Protein AF-A0A8C5KWC6-F1 (afdb_monomer_lite)

InterPro domains:
  IPR005161 Ku70/Ku80, N-terminal alpha/beta [PF03731] (1-95)
  IPR036465 von Willebrand factor A-like domain superfamily [G3DSA:3.40.50.410] (1-90)
  IPR036465 von Willebrand factor A-like domain superfamily [SSF53300] (2-92)

Organism: Jaculus jaculus (NCBI:txid51337)

Sequence (97 aa):
MSHKRIMLFTNEDDPHGNDSAKASRARTKASDLRDTGVFVDLMHLKKRGGFDVSLFYRDIISTAEDDSLGVHFEESSKLEDLLRKVRAKENRKRVLS

Foldseek 3Di:
DDAAEDEDEEQDQAPQPPPVPVLVVQLVVLVVCVVVRYFYHYQHADDVVAHDNPNRPPSRGDDDPVVPVPCPDGHHHDPVSSVVVCVVVVDDDDDDD

pLDDT: mean 85.0, std 15.24, range [38.47, 97.81]

Secondary structure (DSSP, 8-state):
-PPEEEEEEES-S-TTTT-HHHHHHHHHHHHHHHHTTEEEEEEEBP-TT---TTTTGGGTS---TT-TT---PPPB-SHHHHHHHHHHHHSPP----

Structure (mmCIF, N/CA/C/O backbone):
data_AF-A0A8C5KWC6-F1
#
_entry.id   AF-A0A8C5KWC6-F1
#
loop_
_atom_site.group_PDB
_atom_site.id
_atom_site.type_symbol
_atom_site.label_atom_id
_atom_site.label_alt_id
_atom_site.label_comp_id
_atom_site.label_asym_id
_atom_site.label_entity_id
_atom_site.label_seq_id
_atom_site.pdbx_PDB_ins_code
_atom_site.Cartn_x
_atom_site.Cartn_y
_atom_site.Cartn_z
_atom_site.occupancy
_atom_site.B_iso_or_equiv
_atom_site.auth_seq_id
_atom_site.auth_comp_id
_atom_site.auth_asym_id
_atom_site.auth_atom_id
_atom_site.pdbx_PDB_model_num
ATOM 1 N N . MET A 1 1 ? -10.800 3.144 21.066 1.00 51.66 1 MET A N 1
ATOM 2 C CA . MET A 1 1 ? -9.729 2.138 20.879 1.00 51.66 1 MET A CA 1
ATOM 3 C C . MET A 1 1 ? -8.505 2.823 20.292 1.00 51.66 1 MET A C 1
ATOM 5 O O . MET A 1 1 ? -8.675 3.687 19.441 1.00 51.66 1 MET A O 1
ATOM 9 N N . SER A 1 2 ? -7.299 2.477 20.753 1.00 70.50 2 SER A N 1
ATOM 10 C CA . SER A 1 2 ? -6.055 2.919 20.108 1.00 70.50 2 SER A CA 1
ATOM 11 C C . SER A 1 2 ? -5.996 2.353 18.693 1.00 70.50 2 SER A C 1
ATOM 13 O O . SER A 1 2 ? -6.296 1.179 18.475 1.00 70.50 2 SER A O 1
ATOM 15 N N . HIS A 1 3 ? -5.650 3.191 17.729 1.00 74.94 3 HIS A N 1
ATOM 16 C CA . HIS A 1 3 ? -5.612 2.785 16.341 1.00 74.94 3 HIS A CA 1
ATOM 17 C C . HIS A 1 3 ? -4.225 2.285 15.947 1.00 74.94 3 HIS A C 1
ATOM 19 O O . HIS A 1 3 ? -3.238 2.995 16.126 1.00 74.94 3 HIS A O 1
ATOM 25 N N . LYS A 1 4 ? -4.161 1.084 15.368 1.00 88.69 4 LYS A N 1
ATOM 26 C CA . LYS A 1 4 ? -2.912 0.435 14.955 1.00 88.69 4 LYS A CA 1
ATOM 27 C C . LYS A 1 4 ? -2.692 0.634 13.458 1.00 88.69 4 LYS A C 1
ATOM 29 O O . LYS A 1 4 ? -3.607 0.423 12.665 1.00 88.69 4 LYS A O 1
ATOM 34 N N . ARG A 1 5 ? -1.488 1.048 13.072 1.00 88.12 5 ARG A N 1
ATOM 35 C CA . ARG A 1 5 ? -1.138 1.370 11.684 1.00 88.12 5 ARG A CA 1
ATOM 36 C C . ARG A 1 5 ? 0.279 0.894 11.385 1.00 88.12 5 ARG A C 1
ATOM 38 O O . ARG A 1 5 ? 1.164 1.041 12.223 1.00 88.12 5 ARG A O 1
ATOM 45 N N . ILE A 1 6 ? 0.475 0.347 10.195 1.00 92.06 6 ILE A N 1
ATOM 46 C CA . ILE A 1 6 ? 1.767 -0.017 9.622 1.00 92.06 6 ILE A CA 1
ATOM 47 C C . ILE A 1 6 ? 1.986 0.904 8.425 1.00 92.06 6 ILE A C 1
ATOM 49 O O . ILE A 1 6 ? 1.162 0.932 7.515 1.00 92.06 6 ILE A O 1
ATOM 53 N N . MET A 1 7 ? 3.087 1.653 8.418 1.00 92.69 7 MET A N 1
ATOM 54 C CA . MET A 1 7 ? 3.523 2.413 7.245 1.00 92.69 7 MET A CA 1
ATOM 55 C C . MET A 1 7 ? 4.614 1.623 6.522 1.00 92.69 7 MET A C 1
ATOM 57 O O . MET A 1 7 ? 5.679 1.379 7.086 1.00 92.69 7 MET A O 1
ATOM 61 N N . LEU A 1 8 ? 4.342 1.212 5.286 1.00 94.50 8 LEU A N 1
ATOM 62 C CA . LEU A 1 8 ? 5.267 0.460 4.447 1.00 94.50 8 LEU A CA 1
ATOM 63 C C . LEU A 1 8 ? 5.968 1.400 3.465 1.00 94.50 8 LEU A C 1
ATOM 65 O O . LEU A 1 8 ? 5.338 1.922 2.548 1.00 94.50 8 LEU A O 1
ATOM 69 N N . PHE A 1 9 ? 7.276 1.574 3.631 1.00 95.38 9 PHE A N 1
ATOM 70 C CA . PHE A 1 9 ? 8.123 2.345 2.721 1.00 95.38 9 PHE A CA 1
ATOM 71 C C . PHE A 1 9 ? 8.827 1.387 1.759 1.00 95.38 9 PHE A C 1
ATOM 73 O O . PHE A 1 9 ? 9.566 0.510 2.200 1.00 95.38 9 PHE A O 1
ATOM 80 N N . THR A 1 10 ? 8.586 1.529 0.457 1.00 96.69 10 THR A N 1
ATOM 81 C CA . THR A 1 10 ? 9.143 0.636 -0.574 1.00 96.69 10 THR A CA 1
ATOM 82 C C . THR A 1 10 ? 9.209 1.342 -1.927 1.00 96.69 10 THR A C 1
ATOM 84 O O . THR A 1 10 ? 8.399 2.223 -2.201 1.00 96.69 10 THR A O 1
ATOM 87 N N . ASN A 1 11 ? 10.165 0.965 -2.774 1.00 96.62 11 ASN A N 1
ATOM 88 C CA . ASN A 1 11 ? 10.223 1.338 -4.193 1.00 96.62 11 ASN A CA 1
ATOM 89 C C . ASN A 1 11 ? 9.994 0.135 -5.132 1.00 96.62 11 ASN A C 1
ATOM 91 O O . ASN A 1 11 ? 10.184 0.275 -6.334 1.00 96.62 11 ASN A O 1
ATOM 95 N N . GLU A 1 12 ? 9.638 -1.030 -4.591 1.00 97.06 12 GLU A N 1
ATOM 96 C CA . GLU A 1 12 ? 9.276 -2.236 -5.342 1.00 97.06 12 GLU A CA 1
ATOM 97 C C . GLU A 1 12 ? 7.751 -2.347 -5.394 1.00 97.06 12 GLU A C 1
ATOM 99 O O . GLU A 1 12 ? 7.119 -2.292 -4.337 1.00 97.06 12 GLU A O 1
ATOM 104 N N . ASP A 1 13 ? 7.176 -2.462 -6.592 1.00 95.62 13 ASP A N 1
ATOM 105 C CA . ASP A 1 13 ? 5.729 -2.456 -6.854 1.00 95.62 13 ASP A CA 1
ATOM 106 C C . ASP A 1 13 ? 5.149 -3.859 -7.108 1.00 95.62 13 ASP A C 1
ATOM 108 O O . ASP A 1 13 ? 3.952 -4.050 -6.891 1.00 95.62 13 ASP A O 1
ATOM 112 N N . ASP A 1 14 ? 5.985 -4.850 -7.450 1.00 96.31 14 ASP A N 1
ATOM 113 C CA . ASP A 1 14 ? 5.599 -6.263 -7.578 1.00 96.31 14 ASP A CA 1
ATOM 114 C C . ASP A 1 14 ? 6.605 -7.216 -6.887 1.00 96.31 14 ASP A C 1
ATOM 116 O O . ASP A 1 14 ? 7.305 -8.010 -7.526 1.00 96.31 14 ASP A O 1
ATOM 120 N N . PRO A 1 15 ? 6.691 -7.189 -5.541 1.00 96.62 15 PRO A N 1
ATOM 121 C CA . PRO A 1 15 ? 7.707 -7.929 -4.784 1.00 96.62 15 PRO A CA 1
ATOM 122 C C . PRO A 1 15 ? 7.587 -9.461 -4.877 1.00 96.62 15 PRO A C 1
ATOM 124 O O . PRO A 1 15 ? 8.490 -10.180 -4.438 1.00 96.62 15 PRO A O 1
ATOM 127 N N . HIS A 1 16 ? 6.464 -9.986 -5.376 1.00 97.06 16 HIS A N 1
ATOM 128 C CA . HIS A 1 16 ? 6.179 -11.423 -5.461 1.00 97.06 16 HIS A CA 1
ATOM 129 C C . HIS A 1 16 ? 5.729 -11.860 -6.863 1.00 97.06 16 HIS A C 1
ATOM 131 O O . HIS A 1 16 ? 5.128 -12.927 -6.995 1.00 97.06 16 HIS A O 1
ATOM 137 N N . GLY A 1 17 ? 6.041 -11.088 -7.910 1.00 93.56 17 GLY A N 1
ATOM 138 C CA . GLY A 1 17 ? 5.610 -11.370 -9.287 1.00 93.56 17 GLY A CA 1
ATOM 139 C C . GLY A 1 17 ? 6.032 -12.739 -9.830 1.00 93.56 17 GLY A C 1
ATOM 140 O O . GLY A 1 17 ? 5.380 -13.302 -10.706 1.00 93.56 17 GLY A O 1
ATOM 141 N N . ASN A 1 18 ? 7.094 -13.325 -9.270 1.00 96.31 18 ASN A N 1
ATOM 142 C CA . ASN A 1 18 ? 7.595 -14.655 -9.625 1.00 96.31 18 ASN A CA 1
ATOM 143 C C . ASN A 1 18 ? 7.106 -15.794 -8.707 1.00 96.31 18 ASN A C 1
ATOM 145 O O . ASN A 1 18 ? 7.434 -16.952 -8.958 1.00 96.31 18 ASN A O 1
ATOM 149 N N . ASP A 1 19 ? 6.355 -15.497 -7.643 1.00 97.38 19 ASP A N 1
ATOM 150 C CA . ASP A 1 19 ? 5.935 -16.465 -6.625 1.00 97.38 19 ASP A CA 1
ATOM 151 C C . ASP A 1 19 ? 4.478 -16.209 -6.217 1.00 97.38 19 ASP A C 1
ATOM 153 O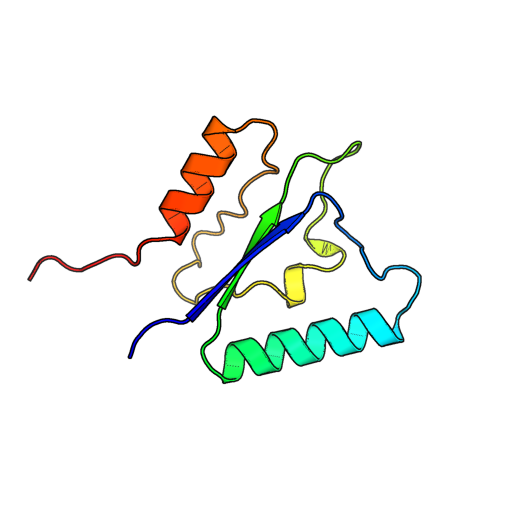 O . ASP A 1 19 ? 4.162 -15.511 -5.245 1.00 97.38 19 ASP A O 1
ATOM 157 N N . SER A 1 20 ? 3.563 -16.812 -6.978 1.00 95.25 20 SER A N 1
ATOM 158 C CA . SER A 1 20 ? 2.120 -16.659 -6.777 1.00 95.25 20 SER A CA 1
ATOM 159 C C . SER A 1 20 ? 1.654 -17.137 -5.397 1.00 95.25 20 SER A C 1
ATOM 161 O O . SER A 1 20 ? 0.710 -16.572 -4.837 1.00 95.25 20 SER A O 1
ATOM 163 N N . ALA A 1 21 ? 2.335 -18.127 -4.807 1.00 97.81 21 ALA A N 1
ATOM 164 C CA . ALA A 1 21 ? 2.021 -18.633 -3.478 1.00 97.81 21 ALA A CA 1
ATOM 165 C C . ALA A 1 21 ? 2.342 -17.592 -2.396 1.00 97.81 21 ALA A C 1
ATOM 167 O O . ALA A 1 21 ? 1.511 -17.348 -1.516 1.00 97.81 21 ALA A O 1
ATOM 168 N N . LYS A 1 22 ? 3.505 -16.928 -2.470 1.00 97.75 22 LYS A N 1
ATOM 169 C CA . LYS A 1 22 ? 3.827 -15.802 -1.576 1.00 97.75 22 LYS A CA 1
ATOM 170 C C . LYS A 1 22 ? 2.889 -14.624 -1.792 1.00 97.75 22 LYS A C 1
ATOM 172 O O . LYS A 1 22 ? 2.383 -14.084 -0.808 1.00 97.75 22 LYS A O 1
ATOM 177 N N . ALA A 1 23 ? 2.594 -14.278 -3.046 1.00 96.31 23 ALA A N 1
ATOM 178 C CA . ALA A 1 23 ? 1.675 -13.189 -3.365 1.00 96.31 23 ALA A CA 1
ATOM 179 C C . ALA A 1 23 ? 0.280 -13.421 -2.760 1.00 96.31 23 ALA A C 1
ATOM 181 O O . ALA A 1 23 ? -0.289 -12.528 -2.130 1.00 96.31 23 ALA A O 1
ATOM 182 N N . SER A 1 24 ? -0.250 -14.642 -2.885 1.00 96.88 24 SER A N 1
ATOM 183 C CA . SER A 1 24 ? -1.535 -15.015 -2.290 1.00 96.88 24 SER A CA 1
ATOM 184 C C . SER A 1 24 ? -1.506 -14.932 -0.765 1.00 96.88 24 SER A C 1
ATOM 186 O O . SER A 1 24 ? -2.407 -14.342 -0.174 1.00 96.88 24 SER A O 1
ATOM 188 N N . ARG A 1 25 ? -0.469 -15.480 -0.117 1.00 97.56 25 ARG A N 1
ATOM 189 C CA . ARG A 1 25 ? -0.337 -15.439 1.350 1.00 97.56 25 ARG A CA 1
ATOM 190 C C . ARG A 1 25 ? -0.240 -14.010 1.879 1.00 97.56 25 ARG A C 1
ATOM 192 O O . ARG A 1 25 ? -0.831 -13.712 2.913 1.00 97.56 25 ARG A O 1
ATOM 199 N N . ALA A 1 26 ? 0.469 -13.130 1.172 1.00 96.69 26 ALA A N 1
ATOM 200 C CA . ALA A 1 26 ? 0.575 -11.721 1.534 1.00 96.69 26 ALA A CA 1
ATOM 201 C C . ALA A 1 26 ? -0.788 -11.011 1.486 1.00 96.69 26 ALA A C 1
ATOM 203 O O . ALA A 1 26 ? -1.141 -10.321 2.441 1.00 96.69 26 ALA A O 1
ATOM 204 N N . ARG A 1 27 ? -1.585 -11.237 0.430 1.00 95.25 27 ARG A N 1
ATOM 205 C CA . ARG A 1 27 ? -2.950 -10.690 0.317 1.00 95.25 27 ARG A CA 1
ATOM 206 C C . ARG A 1 27 ? -3.874 -11.201 1.422 1.00 95.25 27 ARG A C 1
ATOM 208 O O . ARG A 1 27 ? -4.530 -10.394 2.073 1.00 95.25 27 ARG A O 1
ATOM 215 N N . THR A 1 28 ? -3.873 -12.509 1.695 1.00 96.62 28 THR A N 1
ATOM 216 C CA . THR A 1 28 ? -4.646 -13.082 2.812 1.00 96.62 28 THR A CA 1
ATOM 217 C C . THR A 1 28 ? -4.247 -12.433 4.133 1.00 96.62 28 THR A C 1
ATOM 219 O O . THR A 1 28 ? -5.104 -11.957 4.870 1.00 96.62 28 THR A O 1
ATOM 222 N N . LYS A 1 29 ? -2.940 -12.304 4.398 1.00 96.00 29 LYS A N 1
ATOM 223 C CA . LYS A 1 29 ? -2.476 -11.711 5.652 1.00 96.00 29 LYS A CA 1
ATOM 224 C C . LYS A 1 29 ? -2.839 -10.232 5.785 1.00 96.00 29 LYS A C 1
ATOM 226 O O . LYS A 1 29 ? -3.120 -9.775 6.891 1.00 96.00 29 LYS A O 1
ATOM 231 N N . ALA A 1 30 ? -2.832 -9.484 4.684 1.00 94.19 30 ALA A N 1
ATOM 232 C CA . ALA A 1 30 ? -3.279 -8.096 4.668 1.00 94.19 30 ALA A CA 1
ATOM 233 C C . ALA A 1 30 ? -4.774 -7.969 5.011 1.00 94.19 30 ALA A C 1
ATOM 235 O O . ALA A 1 30 ? -5.146 -7.049 5.741 1.00 94.19 30 ALA A O 1
ATOM 236 N N . SER A 1 31 ? -5.607 -8.908 4.548 1.00 92.56 31 SER A N 1
ATOM 237 C CA . SER A 1 31 ? -7.016 -9.001 4.956 1.00 92.56 31 SER A CA 1
ATOM 238 C C . SER A 1 31 ? -7.141 -9.256 6.457 1.00 92.56 31 SER A C 1
ATOM 240 O O . SER A 1 31 ? -7.782 -8.468 7.145 1.00 92.56 31 SER A O 1
ATOM 242 N N . ASP A 1 32 ? -6.429 -10.255 6.994 1.00 94.50 32 ASP A N 1
ATOM 243 C CA . ASP A 1 32 ? -6.462 -10.563 8.432 1.00 94.50 32 ASP A CA 1
ATOM 244 C C . ASP A 1 32 ? -6.062 -9.349 9.294 1.00 94.50 32 ASP A C 1
ATOM 246 O O . ASP A 1 32 ? -6.621 -9.092 10.361 1.00 94.50 32 ASP A O 1
ATOM 250 N N . LEU A 1 33 ? -5.055 -8.583 8.852 1.00 93.00 33 LEU A N 1
ATOM 251 C CA . LEU A 1 33 ? -4.635 -7.360 9.541 1.00 93.00 33 LEU A CA 1
ATOM 252 C C . LEU A 1 33 ? -5.766 -6.330 9.567 1.00 93.00 33 LEU A C 1
ATOM 254 O O . LEU A 1 33 ? -6.040 -5.760 10.624 1.00 93.00 33 LEU A O 1
ATOM 258 N N . ARG A 1 34 ? -6.463 -6.150 8.443 1.00 89.06 34 ARG A N 1
ATOM 259 C CA . ARG A 1 34 ? -7.613 -5.249 8.338 1.00 89.06 34 ARG A CA 1
ATOM 260 C C . ARG A 1 34 ? -8.738 -5.672 9.286 1.00 89.06 34 ARG A C 1
ATOM 262 O O . ARG A 1 34 ? -9.237 -4.829 10.030 1.00 89.06 34 ARG A O 1
ATOM 269 N N . ASP A 1 35 ? -9.041 -6.967 9.343 1.00 90.69 35 ASP A N 1
ATOM 270 C CA . ASP A 1 35 ? -10.084 -7.536 10.210 1.00 90.69 35 ASP A CA 1
ATOM 271 C C . ASP A 1 35 ? -9.751 -7.383 11.704 1.00 90.69 35 ASP A C 1
ATOM 273 O O . ASP A 1 35 ? -10.632 -7.179 12.538 1.00 90.69 35 ASP A O 1
ATOM 277 N N . THR A 1 36 ? -8.461 -7.394 12.059 1.00 91.62 36 THR A N 1
ATOM 278 C CA . THR A 1 36 ? -7.991 -7.114 13.432 1.00 91.62 36 THR A CA 1
ATOM 279 C C . THR A 1 36 ? -7.883 -5.617 13.766 1.00 91.62 36 THR A C 1
ATOM 281 O O . THR A 1 36 ? -7.451 -5.254 14.867 1.00 91.62 36 THR A O 1
ATOM 284 N N . GLY A 1 37 ? -8.271 -4.729 12.844 1.00 88.19 37 GLY A N 1
ATOM 285 C CA . GLY A 1 37 ? -8.221 -3.275 13.020 1.00 88.19 37 GLY A CA 1
ATOM 286 C C . GLY A 1 37 ? -6.822 -2.667 12.860 1.00 88.19 37 GLY A C 1
ATOM 287 O O . GLY A 1 37 ? -6.560 -1.579 13.388 1.00 88.19 37 GLY A O 1
ATOM 288 N N . VAL A 1 38 ? -5.915 -3.363 12.168 1.00 90.38 38 VAL A N 1
ATOM 289 C CA . VAL A 1 38 ? -4.583 -2.877 11.789 1.00 90.38 38 VAL A CA 1
ATOM 290 C C . VAL A 1 38 ? -4.612 -2.397 10.339 1.00 90.38 38 VAL A C 1
ATOM 292 O O . VAL A 1 38 ? -4.912 -3.154 9.422 1.00 90.38 38 VAL A O 1
ATOM 295 N N . PHE A 1 39 ? -4.253 -1.133 10.125 1.00 87.06 39 PHE A N 1
ATOM 296 C CA . PHE A 1 39 ? -4.264 -0.509 8.801 1.00 87.06 39 PHE A CA 1
ATOM 297 C C . PHE A 1 39 ? -2.871 -0.527 8.176 1.00 87.06 39 PHE A C 1
ATOM 299 O O . PHE A 1 39 ? -1.892 -0.238 8.865 1.00 87.06 39 PHE A O 1
ATOM 306 N N . VAL A 1 40 ? -2.778 -0.824 6.880 1.00 90.81 40 VAL A N 1
ATOM 307 C CA . VAL A 1 40 ? -1.517 -0.765 6.126 1.00 90.81 40 VAL A CA 1
ATOM 308 C C . VAL A 1 40 ? -1.561 0.416 5.163 1.00 90.81 40 VAL A C 1
ATOM 310 O O . VAL A 1 40 ? -2.392 0.458 4.255 1.00 90.81 40 VAL A O 1
ATOM 313 N N . ASP A 1 41 ? -0.640 1.356 5.354 1.00 90.25 41 ASP A N 1
ATOM 314 C CA . ASP A 1 41 ? -0.429 2.500 4.477 1.00 90.25 41 ASP A CA 1
ATOM 315 C C . ASP A 1 41 ? 0.834 2.323 3.651 1.00 90.25 41 ASP A C 1
ATOM 317 O O . ASP A 1 41 ? 1.932 2.183 4.189 1.00 90.25 41 ASP A O 1
ATOM 321 N 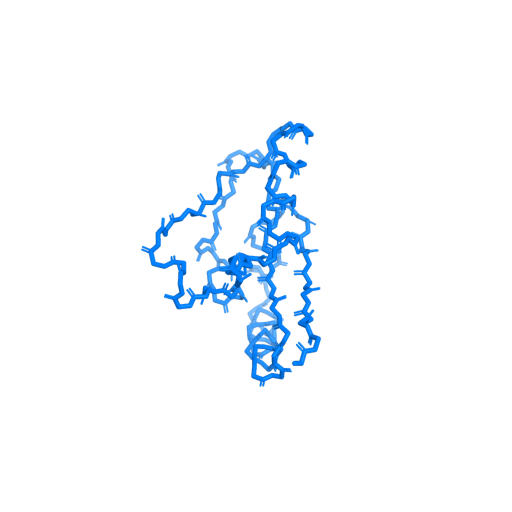N . LEU A 1 42 ? 0.684 2.398 2.334 1.00 92.25 42 LEU A N 1
ATOM 322 C CA . LEU A 1 42 ? 1.811 2.398 1.418 1.00 92.25 42 LEU A CA 1
ATOM 323 C C . LEU A 1 42 ? 2.397 3.809 1.280 1.00 92.25 42 LEU A C 1
ATOM 325 O O . LEU A 1 42 ? 1.687 4.760 0.951 1.00 92.25 42 LEU A O 1
ATOM 329 N N . MET A 1 43 ? 3.705 3.914 1.491 1.00 93.12 43 MET A N 1
ATOM 330 C CA . MET A 1 43 ? 4.538 5.096 1.276 1.00 93.12 43 MET A CA 1
ATOM 331 C C . MET A 1 43 ? 5.512 4.798 0.134 1.00 93.12 43 MET A C 1
ATOM 333 O O . MET A 1 43 ? 6.715 4.630 0.348 1.00 93.12 43 MET A O 1
ATOM 337 N N . HIS A 1 44 ? 4.976 4.654 -1.079 1.00 93.62 44 HIS A N 1
ATOM 338 C CA . HIS A 1 44 ? 5.777 4.240 -2.224 1.00 93.62 44 HIS A CA 1
ATOM 339 C C . HIS A 1 44 ? 6.741 5.344 -2.678 1.00 93.62 44 HIS A C 1
ATOM 341 O O . HIS A 1 44 ? 6.416 6.539 -2.748 1.00 93.62 44 HIS A O 1
ATOM 347 N N . LEU A 1 45 ? 7.970 4.918 -2.937 1.00 94.88 45 LEU A N 1
ATOM 348 C CA . LEU A 1 45 ? 9.105 5.740 -3.322 1.00 94.88 45 LEU A CA 1
ATOM 349 C C . LEU A 1 45 ? 9.329 5.630 -4.827 1.00 94.88 45 LEU A C 1
ATOM 351 O O . LEU A 1 45 ? 8.940 4.646 -5.452 1.00 94.88 45 LEU A O 1
ATOM 355 N N . LYS A 1 46 ? 9.996 6.637 -5.391 1.00 94.62 46 LYS A N 1
ATOM 356 C CA . LYS A 1 46 ? 10.299 6.682 -6.820 1.00 94.62 46 LYS A CA 1
ATOM 357 C C . LYS A 1 46 ? 11.014 5.419 -7.302 1.00 94.62 46 LYS A C 1
ATOM 359 O O . LYS A 1 46 ? 12.095 5.083 -6.806 1.00 94.62 46 LYS A O 1
ATOM 364 N N . LYS A 1 47 ? 10.450 4.785 -8.330 1.00 94.81 47 LYS A N 1
ATOM 365 C CA . LYS A 1 47 ? 11.037 3.646 -9.046 1.00 94.81 47 LYS A CA 1
ATOM 366 C C . LYS A 1 47 ? 11.396 4.062 -10.476 1.00 94.81 47 LYS A C 1
ATOM 368 O O . LYS A 1 47 ? 10.773 4.933 -11.081 1.00 94.81 47 LYS A O 1
ATOM 373 N N . ARG A 1 48 ? 12.448 3.468 -11.050 1.00 93.12 48 ARG A N 1
ATOM 374 C CA . ARG A 1 48 ? 12.753 3.670 -12.477 1.00 93.12 48 ARG A CA 1
ATOM 375 C C . ARG A 1 48 ? 11.627 3.059 -13.314 1.00 93.12 48 ARG A C 1
ATOM 377 O O . ARG A 1 48 ? 11.379 1.867 -13.200 1.00 93.12 48 ARG A O 1
ATOM 384 N N . GLY A 1 49 ? 10.991 3.872 -14.155 1.00 92.38 49 GLY A N 1
ATOM 385 C CA . GLY A 1 49 ? 9.815 3.459 -14.928 1.00 92.38 49 GLY A CA 1
ATOM 386 C C . GLY A 1 49 ? 8.477 3.710 -14.225 1.00 92.38 49 GLY A C 1
ATOM 387 O O . GLY A 1 49 ? 7.446 3.423 -14.819 1.00 92.38 49 GLY A O 1
ATOM 388 N N . GLY A 1 50 ? 8.491 4.294 -13.022 1.00 93.38 50 GLY A N 1
ATOM 389 C CA . GLY A 1 50 ? 7.296 4.539 -12.216 1.00 93.38 50 GLY A CA 1
ATOM 390 C C . GLY A 1 50 ? 6.966 3.377 -11.281 1.00 93.38 50 GLY A C 1
ATOM 391 O O . GLY A 1 50 ? 7.565 2.304 -11.370 1.00 93.38 50 GLY A O 1
ATOM 392 N N . PHE A 1 51 ? 6.032 3.627 -10.367 1.00 94.50 51 PHE A N 1
ATOM 393 C CA . PHE A 1 51 ? 5.536 2.670 -9.383 1.00 94.50 51 PHE A CA 1
ATOM 394 C C . PHE A 1 51 ? 4.064 2.357 -9.668 1.00 94.50 51 PHE A C 1
ATOM 396 O O . PHE A 1 51 ? 3.218 3.246 -9.550 1.00 94.50 51 PHE A O 1
ATOM 403 N N . ASP A 1 52 ? 3.744 1.104 -9.998 1.00 92.38 52 ASP A N 1
ATOM 404 C CA . ASP A 1 52 ? 2.369 0.690 -10.297 1.00 92.38 52 ASP A CA 1
ATOM 405 C C . ASP A 1 52 ? 1.707 -0.040 -9.117 1.00 92.38 52 ASP A C 1
ATOM 407 O O . ASP A 1 52 ? 1.895 -1.232 -8.873 1.00 92.38 52 ASP A O 1
ATOM 411 N N . VAL A 1 53 ? 0.857 0.686 -8.388 1.00 91.50 53 VAL A N 1
ATOM 412 C CA . VAL A 1 53 ? 0.101 0.161 -7.237 1.00 91.50 53 VAL A CA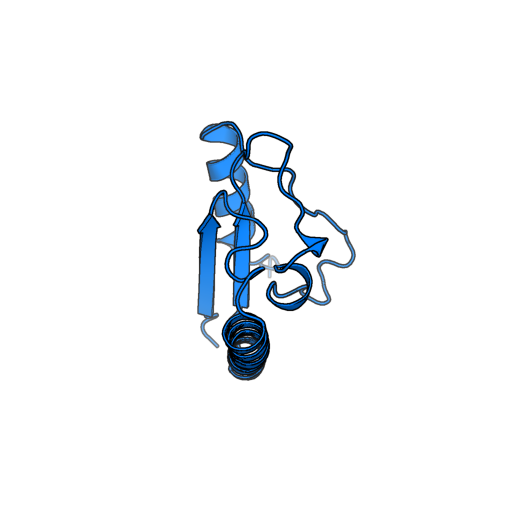 1
ATOM 413 C C . VAL A 1 53 ? -0.839 -0.988 -7.633 1.00 91.50 53 VAL A C 1
ATOM 415 O O . VAL A 1 53 ? -1.159 -1.838 -6.795 1.00 91.50 53 VAL A O 1
ATOM 418 N N . SER A 1 54 ? -1.292 -1.034 -8.889 1.00 91.38 54 SER A N 1
ATOM 419 C CA . SER A 1 54 ? -2.286 -2.001 -9.357 1.00 91.38 54 SER A CA 1
ATOM 420 C C . SER A 1 54 ? -1.750 -3.431 -9.479 1.00 91.38 54 SER A C 1
ATOM 422 O O . SER A 1 54 ? -2.556 -4.368 -9.447 1.00 91.38 54 SER A O 1
ATOM 424 N N . LEU A 1 55 ? -0.422 -3.600 -9.554 1.00 93.38 55 LEU A N 1
ATOM 425 C CA . LEU A 1 55 ? 0.242 -4.899 -9.697 1.00 93.38 55 LEU A CA 1
ATOM 426 C C . LEU A 1 55 ? 0.098 -5.770 -8.445 1.00 93.38 55 LEU A C 1
ATOM 428 O O . LEU A 1 55 ? -0.172 -6.967 -8.541 1.00 93.38 55 LEU A O 1
ATOM 432 N N . PHE A 1 56 ? 0.236 -5.168 -7.263 1.00 94.69 56 PHE A N 1
ATOM 433 C CA . PHE A 1 56 ? 0.266 -5.921 -6.007 1.00 94.69 56 PHE A CA 1
ATOM 434 C C . PHE A 1 56 ? -0.442 -5.219 -4.847 1.00 94.69 56 PHE A C 1
ATOM 436 O O . PHE A 1 56 ? -1.222 -5.837 -4.119 1.00 94.69 56 PHE A O 1
ATOM 443 N N . TYR A 1 57 ? -0.188 -3.924 -4.654 1.00 94.00 57 TYR A N 1
ATOM 444 C CA . TYR A 1 57 ? -0.570 -3.232 -3.424 1.00 94.00 57 TYR A CA 1
ATOM 445 C C . TYR A 1 57 ? -2.034 -2.799 -3.350 1.00 94.00 57 TYR A C 1
ATOM 447 O O . TYR A 1 57 ? -2.511 -2.572 -2.236 1.00 94.00 57 TYR A O 1
ATOM 455 N N . ARG A 1 58 ? -2.759 -2.729 -4.475 1.00 90.19 58 ARG A N 1
ATOM 456 C CA . ARG A 1 58 ? -4.201 -2.409 -4.513 1.00 90.19 58 ARG A CA 1
ATOM 457 C C . ARG A 1 58 ? -5.008 -3.238 -3.511 1.00 90.19 58 ARG A C 1
ATOM 459 O O . ARG A 1 58 ? -5.853 -2.693 -2.810 1.00 90.19 58 ARG A O 1
ATOM 466 N N . ASP A 1 59 ? -4.704 -4.528 -3.411 1.00 87.12 59 ASP A N 1
ATOM 467 C CA . ASP A 1 59 ? -5.462 -5.462 -2.573 1.00 87.12 59 ASP A CA 1
ATOM 468 C C . ASP A 1 59 ? -4.931 -5.513 -1.121 1.00 87.12 59 ASP A C 1
ATOM 470 O O . ASP A 1 59 ? -5.522 -6.150 -0.251 1.00 87.12 59 ASP A O 1
ATOM 474 N N . ILE A 1 60 ? -3.811 -4.836 -0.837 1.00 89.81 60 ILE A N 1
ATOM 475 C CA . ILE A 1 60 ? -3.136 -4.835 0.471 1.00 89.81 60 ILE A CA 1
ATOM 476 C C . ILE A 1 60 ? -3.458 -3.568 1.259 1.00 89.81 60 ILE A C 1
ATOM 478 O O . ILE A 1 60 ? -3.728 -3.641 2.460 1.00 89.81 60 ILE A O 1
ATOM 482 N N . ILE A 1 61 ? -3.433 -2.406 0.603 1.00 87.81 61 ILE A N 1
ATOM 483 C CA . ILE A 1 61 ? -3.641 -1.122 1.275 1.00 87.81 61 ILE A CA 1
ATOM 484 C C . ILE A 1 61 ? -5.067 -0.997 1.802 1.00 87.81 61 ILE A C 1
ATOM 486 O O . ILE A 1 61 ? -6.039 -1.406 1.162 1.00 87.81 61 ILE A O 1
ATOM 490 N N . SER A 1 62 ? -5.201 -0.417 2.990 1.00 71.94 62 SER A N 1
ATOM 491 C CA . SER A 1 62 ? -6.510 -0.147 3.573 1.00 71.94 62 SER A CA 1
ATOM 492 C C . SER A 1 62 ? -7.089 1.130 2.962 1.00 71.94 62 SER A C 1
ATOM 494 O O . SER A 1 62 ? -6.682 2.227 3.326 1.00 71.94 62 SER A O 1
ATOM 496 N N . THR A 1 63 ? -8.041 1.004 2.039 1.00 63.41 63 THR A N 1
ATOM 497 C CA . THR A 1 63 ? -8.894 2.124 1.623 1.00 63.41 63 THR A CA 1
ATOM 498 C C . THR A 1 63 ? -9.895 2.370 2.747 1.00 63.41 63 THR A C 1
ATOM 500 O O . THR A 1 63 ? -10.785 1.547 2.966 1.00 63.41 63 THR A O 1
ATOM 503 N N . ALA A 1 64 ? -9.720 3.430 3.534 1.00 52.03 64 ALA A N 1
ATOM 504 C CA . ALA A 1 64 ? -10.747 3.806 4.499 1.00 52.03 64 ALA A CA 1
ATOM 505 C C . ALA A 1 64 ? -12.024 4.209 3.740 1.00 52.03 64 ALA A C 1
ATOM 507 O O . ALA A 1 64 ? -11.941 4.819 2.679 1.00 52.03 64 ALA A O 1
ATOM 508 N N . GLU A 1 65 ? -13.205 3.905 4.279 1.00 44.66 65 GLU A N 1
ATOM 509 C CA . GLU A 1 65 ? -14.492 4.302 3.675 1.00 44.66 65 GLU A CA 1
ATOM 510 C C . GLU A 1 65 ? -14.646 5.840 3.556 1.00 44.66 65 GLU A C 1
ATOM 512 O O . GLU A 1 65 ? -15.391 6.324 2.709 1.00 44.66 65 GLU A O 1
ATOM 517 N N . ASP A 1 66 ? -13.875 6.616 4.334 1.00 43.44 66 ASP A N 1
ATOM 518 C CA . ASP A 1 66 ? -13.789 8.091 4.272 1.00 43.44 66 ASP A CA 1
ATOM 519 C C . ASP A 1 66 ? -12.739 8.607 3.252 1.00 43.44 66 ASP A C 1
ATOM 521 O O . ASP A 1 66 ? -12.642 9.805 3.000 1.00 43.44 66 ASP A O 1
ATOM 525 N N . ASP A 1 67 ? -11.966 7.706 2.628 1.00 47.03 67 ASP A N 1
ATOM 526 C CA . ASP A 1 67 ? -11.008 7.992 1.541 1.00 47.03 67 ASP A CA 1
ATOM 527 C C . ASP A 1 67 ? -11.642 7.807 0.146 1.00 47.03 67 ASP A C 1
ATOM 529 O O . ASP A 1 67 ? -10.949 7.627 -0.859 1.00 47.03 67 ASP A O 1
ATOM 533 N N . SER A 1 68 ? -12.967 7.964 0.039 1.00 38.47 68 SER A N 1
ATOM 534 C CA . SER A 1 68 ? -13.669 8.172 -1.243 1.00 38.47 68 SER A CA 1
ATOM 535 C C . SER A 1 68 ? -13.154 9.389 -2.041 1.00 38.47 68 SER A C 1
ATOM 537 O O . SER A 1 68 ? -13.571 9.615 -3.174 1.00 38.47 68 SER A O 1
ATOM 539 N N . LEU A 1 69 ? -12.194 10.140 -1.489 1.00 40.94 69 LEU A N 1
ATOM 540 C CA . LEU A 1 69 ? -11.447 11.206 -2.150 1.00 40.94 69 LEU A CA 1
ATOM 541 C C . LEU A 1 69 ? -10.205 10.748 -2.930 1.00 40.94 69 LEU A C 1
ATOM 543 O O . LEU A 1 69 ? -9.485 11.609 -3.424 1.00 40.94 69 LEU A O 1
ATOM 547 N N . GLY A 1 70 ? -9.943 9.445 -3.085 1.00 44.00 70 GLY A N 1
ATOM 548 C CA . GLY A 1 70 ? -9.118 8.943 -4.195 1.00 44.00 70 GLY A CA 1
ATOM 549 C C . GLY A 1 70 ? -7.703 9.525 -4.302 1.00 44.00 70 GLY A C 1
ATOM 550 O O . GLY A 1 70 ? -7.118 9.501 -5.384 1.00 44.00 70 GLY A O 1
ATOM 551 N N . VAL A 1 71 ? -7.129 10.046 -3.210 1.00 48.81 71 VAL A N 1
ATOM 552 C CA . VAL A 1 71 ? -5.755 10.559 -3.208 1.00 48.81 71 VAL A CA 1
ATOM 553 C C . VAL A 1 71 ? -4.812 9.364 -3.103 1.00 48.81 71 VAL A C 1
ATOM 555 O O . VAL A 1 71 ? -4.190 9.104 -2.072 1.00 48.81 71 VAL A O 1
ATOM 558 N N . HIS A 1 72 ? -4.722 8.601 -4.192 1.00 58.69 72 HIS A N 1
ATOM 559 C CA . HIS A 1 72 ? -3.539 7.804 -4.457 1.00 58.69 72 HIS A CA 1
ATOM 560 C C . HIS A 1 72 ? -2.384 8.795 -4.543 1.00 58.69 72 HIS A C 1
ATOM 562 O O . HIS A 1 72 ? -2.274 9.573 -5.487 1.00 58.69 72 HIS A O 1
ATOM 568 N N . PHE A 1 73 ? -1.591 8.861 -3.476 1.00 66.25 73 PHE A N 1
ATOM 569 C CA . PHE A 1 73 ? -0.402 9.692 -3.479 1.00 66.25 73 PHE A CA 1
ATOM 570 C C . PHE A 1 73 ? 0.477 9.262 -4.652 1.00 66.25 73 PHE A C 1
ATOM 572 O O . PHE A 1 73 ? 0.644 8.077 -4.882 1.00 66.25 73 PHE A O 1
ATOM 579 N N . GLU A 1 74 ? 1.053 10.213 -5.378 1.00 81.56 74 GLU A N 1
ATOM 580 C CA . GLU A 1 74 ? 2.081 9.902 -6.377 1.00 81.56 74 GLU A CA 1
ATOM 581 C C . GLU A 1 74 ? 3.301 9.248 -5.714 1.00 81.56 74 GLU A C 1
ATOM 583 O O . GLU A 1 74 ? 3.463 9.308 -4.492 1.00 81.56 74 GLU A O 1
ATOM 588 N N . GLU A 1 75 ? 4.212 8.656 -6.482 1.00 86.81 75 GLU A N 1
ATOM 589 C CA . GLU A 1 75 ? 5.479 8.185 -5.914 1.00 86.81 75 GLU A CA 1
ATOM 590 C C . GLU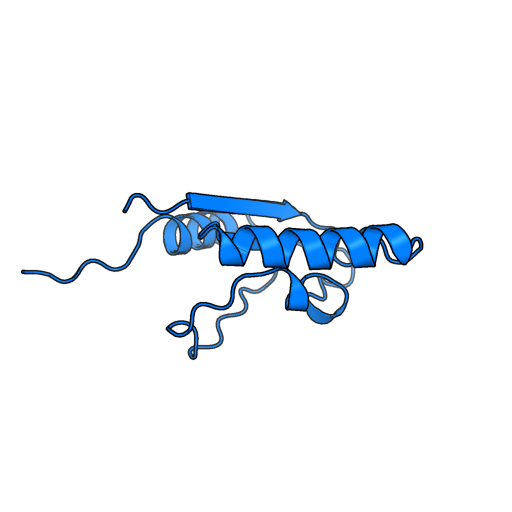 A 1 75 ? 6.283 9.334 -5.280 1.00 86.81 75 GLU A C 1
ATOM 592 O O . GLU A 1 75 ? 6.311 10.472 -5.754 1.00 86.81 75 GLU A O 1
ATOM 597 N N . SER A 1 76 ? 6.923 9.068 -4.141 1.00 91.31 76 SER A N 1
ATOM 598 C CA . SER A 1 76 ? 7.739 10.079 -3.461 1.00 91.31 76 SER A CA 1
ATOM 599 C C . SER A 1 76 ? 9.153 10.076 -4.029 1.00 91.31 76 SER A C 1
ATOM 601 O O . SER A 1 76 ? 9.901 9.119 -3.838 1.00 91.31 76 SER A O 1
ATOM 603 N N . SER A 1 77 ? 9.530 11.159 -4.710 1.00 91.56 77 SER A N 1
ATOM 604 C CA . SER A 1 77 ? 10.885 11.343 -5.253 1.00 91.56 77 SER A CA 1
ATOM 605 C C . SER A 1 77 ? 11.793 12.208 -4.375 1.00 91.56 77 SER A C 1
ATOM 607 O O . SER A 1 77 ? 13.010 12.191 -4.553 1.00 91.56 77 SER A O 1
ATOM 609 N N . LYS A 1 78 ? 11.207 12.946 -3.425 1.00 93.56 78 LYS A N 1
ATOM 610 C CA . LYS A 1 78 ? 11.894 13.861 -2.509 1.00 93.56 78 LYS A CA 1
ATOM 611 C C . LYS A 1 78 ? 11.481 13.605 -1.064 1.00 93.56 78 LYS A C 1
ATOM 613 O O . LYS A 1 78 ? 10.347 13.197 -0.793 1.00 93.56 78 LYS A O 1
ATOM 618 N N . LEU A 1 79 ? 12.392 13.890 -0.134 1.00 92.56 79 LEU A N 1
ATOM 619 C CA . LEU A 1 79 ? 12.159 13.716 1.299 1.00 92.56 79 LEU A CA 1
ATOM 620 C C . LEU A 1 79 ? 11.027 14.621 1.799 1.00 92.56 79 LEU A C 1
ATOM 622 O O . LEU A 1 79 ? 10.204 14.187 2.600 1.00 92.56 79 LEU A O 1
ATOM 626 N N . GLU A 1 80 ? 10.939 15.854 1.302 1.00 92.56 80 GLU A N 1
ATOM 627 C CA . GLU A 1 80 ? 9.919 16.820 1.720 1.00 92.56 80 GLU A CA 1
ATOM 628 C C . GLU A 1 80 ? 8.506 16.369 1.333 1.00 92.56 80 GLU A C 1
ATOM 630 O O . GLU A 1 80 ? 7.544 16.639 2.057 1.00 92.56 80 GLU A O 1
ATOM 635 N N . ASP A 1 81 ? 8.371 15.692 0.192 1.00 89.75 81 ASP A N 1
ATOM 636 C CA . ASP A 1 81 ? 7.101 15.124 -0.260 1.00 89.75 81 ASP A CA 1
ATOM 637 C C . ASP A 1 81 ? 6.731 13.905 0.590 1.00 89.75 81 ASP A C 1
ATOM 639 O O . ASP A 1 81 ? 5.595 13.795 1.054 1.00 89.75 81 ASP A O 1
ATOM 643 N N . LEU A 1 82 ? 7.701 13.025 0.861 1.00 91.44 82 LEU A N 1
ATOM 644 C CA . LEU A 1 82 ? 7.501 11.852 1.710 1.00 91.44 82 LEU A CA 1
ATOM 645 C C . LEU A 1 82 ? 7.085 12.249 3.135 1.00 91.44 82 LEU A C 1
ATOM 647 O O . LEU A 1 82 ? 6.106 11.725 3.661 1.00 91.44 82 LEU A O 1
ATOM 651 N N . LEU A 1 83 ? 7.774 13.221 3.741 1.00 91.31 83 LEU A N 1
ATOM 652 C CA . LEU A 1 83 ? 7.457 13.724 5.080 1.00 91.31 83 LEU A CA 1
ATOM 653 C C . LEU A 1 83 ? 6.043 14.305 5.159 1.00 91.31 83 LEU A C 1
ATOM 655 O O . LEU A 1 83 ? 5.341 14.078 6.146 1.00 91.31 83 LEU A O 1
ATOM 659 N N . ARG A 1 84 ? 5.599 15.030 4.123 1.00 88.88 84 ARG A N 1
ATOM 660 C CA . ARG A 1 84 ? 4.223 15.545 4.050 1.00 88.88 84 ARG A CA 1
ATOM 661 C C . ARG A 1 84 ? 3.194 14.413 4.036 1.00 88.88 84 ARG A C 1
ATOM 663 O O . ARG A 1 84 ? 2.219 14.489 4.781 1.00 88.88 84 ARG A O 1
ATOM 670 N N . LYS A 1 85 ? 3.431 13.347 3.265 1.00 87.88 85 LYS A N 1
ATOM 671 C CA . LYS A 1 85 ? 2.541 12.170 3.195 1.00 87.88 85 LYS A CA 1
ATOM 672 C C . LYS A 1 85 ? 2.475 11.411 4.516 1.00 87.88 85 LYS A C 1
ATOM 674 O O . LYS A 1 85 ? 1.385 11.073 4.975 1.00 87.88 85 LYS A O 1
ATOM 679 N N . VAL A 1 86 ? 3.625 11.199 5.158 1.00 88.94 86 VAL A N 1
ATOM 680 C CA . VAL A 1 86 ? 3.705 10.542 6.470 1.00 88.94 86 VAL A CA 1
ATOM 681 C C . VAL A 1 86 ? 2.888 11.315 7.502 1.00 88.94 86 VAL A C 1
ATOM 683 O O . VAL A 1 86 ? 2.000 10.736 8.122 1.00 88.94 86 VAL A O 1
ATOM 686 N N . ARG A 1 87 ? 3.098 12.632 7.616 1.00 87.56 87 ARG A N 1
ATOM 687 C CA . ARG A 1 87 ? 2.357 13.490 8.561 1.00 87.56 87 ARG A CA 1
ATOM 688 C C . ARG A 1 87 ? 0.852 13.515 8.293 1.00 87.56 87 ARG A C 1
ATOM 690 O O . ARG A 1 87 ? 0.068 13.548 9.239 1.00 87.56 87 ARG A O 1
ATOM 697 N N . ALA A 1 88 ? 0.445 13.481 7.022 1.00 84.31 88 ALA A N 1
ATOM 698 C CA . ALA A 1 88 ? -0.966 13.440 6.640 1.00 84.31 88 ALA A CA 1
ATOM 699 C C . ALA A 1 88 ? -1.664 12.143 7.090 1.00 84.31 88 ALA A C 1
ATOM 701 O O . ALA A 1 88 ? -2.841 12.175 7.435 1.00 84.31 88 ALA A O 1
ATOM 702 N N . LYS A 1 89 ? -0.942 11.014 7.120 1.00 83.00 89 LYS A N 1
ATOM 703 C CA . LYS A 1 89 ? -1.478 9.705 7.537 1.00 83.00 89 LY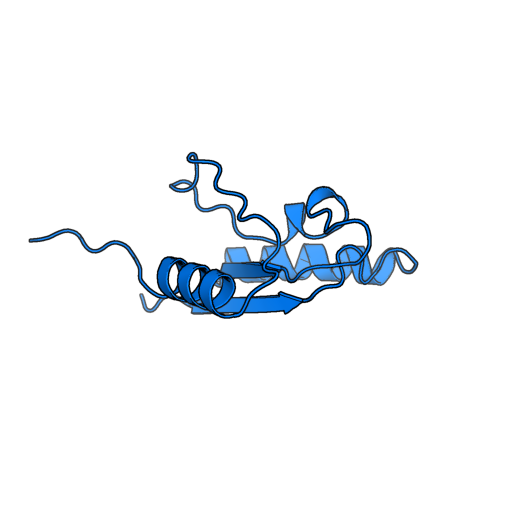S A CA 1
ATOM 704 C C . LYS A 1 89 ? -1.245 9.375 9.014 1.00 83.00 89 LYS A C 1
ATOM 706 O O . LYS A 1 89 ? -1.931 8.516 9.567 1.00 83.00 89 LYS A O 1
ATOM 711 N N . GLU A 1 90 ? -0.300 10.049 9.660 1.00 80.44 90 GLU A N 1
ATOM 712 C CA . GLU A 1 90 ? 0.021 9.880 11.079 1.00 80.44 90 GLU A CA 1
ATOM 713 C C . GLU A 1 90 ? -1.165 10.260 11.979 1.00 80.44 90 GLU A C 1
ATOM 715 O O . GLU A 1 90 ? -1.552 9.496 12.867 1.00 80.44 90 GLU A O 1
ATOM 720 N N . ASN A 1 91 ? -1.799 11.403 11.708 1.00 73.50 91 ASN A N 1
ATOM 721 C CA . ASN A 1 91 ? -2.857 11.948 12.553 1.00 73.50 91 ASN A CA 1
ATOM 722 C C . ASN A 1 91 ? -4.253 11.638 12.004 1.00 73.50 91 ASN A C 1
ATOM 724 O O . ASN A 1 91 ? -4.554 11.887 10.841 1.00 73.50 91 ASN A O 1
ATOM 728 N N . ARG A 1 92 ? -5.155 11.145 12.862 1.00 71.38 92 ARG A N 1
ATOM 729 C CA . ARG A 1 92 ? -6.589 11.117 12.531 1.00 71.38 92 ARG A CA 1
ATOM 730 C C . ARG A 1 92 ? -7.180 12.520 12.605 1.00 71.38 92 ARG A C 1
ATOM 732 O O . ARG A 1 92 ? -6.844 13.264 13.528 1.00 71.38 92 ARG A O 1
ATOM 739 N N . LYS A 1 93 ? -8.117 12.834 11.699 1.00 73.00 93 LYS A N 1
ATOM 740 C CA . LYS A 1 93 ? -9.002 13.999 11.844 1.00 73.00 93 LYS A CA 1
ATOM 741 C C . LYS A 1 93 ? -9.658 13.941 13.230 1.00 73.00 93 LYS A C 1
ATOM 743 O O . LYS A 1 93 ? -10.175 12.899 13.629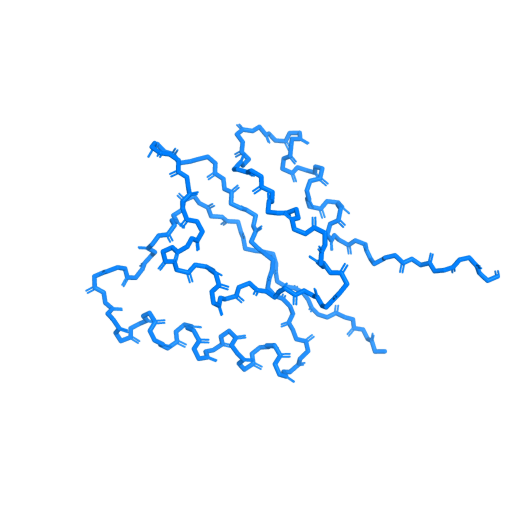 1.00 73.00 93 LYS A O 1
ATOM 748 N N . ARG A 1 94 ? -9.597 15.047 13.970 1.00 71.69 94 ARG A N 1
ATOM 749 C CA . ARG A 1 94 ? -10.270 15.221 15.262 1.00 71.69 94 ARG A CA 1
ATOM 750 C C . ARG A 1 94 ? -11.351 16.275 15.073 1.00 71.69 94 ARG A C 1
ATOM 752 O O . ARG A 1 94 ? -11.068 17.328 14.508 1.00 71.69 94 ARG A O 1
ATOM 759 N N . VAL A 1 95 ? -12.569 15.981 15.514 1.00 75.38 95 VAL A N 1
ATOM 760 C CA . VAL A 1 95 ? -13.649 16.973 15.554 1.00 75.38 95 VAL A CA 1
ATOM 761 C C . VAL A 1 95 ? -13.350 17.933 16.703 1.00 75.38 95 VAL A C 1
ATOM 763 O O . VAL A 1 95 ? -12.953 17.489 17.780 1.00 75.38 95 VAL A O 1
ATOM 766 N N . LEU A 1 96 ? -13.495 19.236 16.467 1.00 75.38 96 LEU A N 1
ATOM 767 C CA . LEU A 1 96 ? -13.471 20.230 17.538 1.00 75.38 96 LEU A CA 1
ATOM 768 C C . LEU A 1 96 ? -14.796 20.120 18.301 1.00 75.38 96 LEU A C 1
ATOM 770 O O . LEU A 1 96 ? -15.847 20.401 17.728 1.00 75.38 96 LEU A O 1
ATOM 774 N N . SER A 1 97 ? -14.733 19.641 19.543 1.00 62.75 97 SER A N 1
ATOM 775 C CA . SER A 1 97 ? -15.847 19.638 20.502 1.00 62.75 97 SER A CA 1
ATOM 776 C C . SER A 1 97 ? -15.839 20.898 21.347 1.00 62.75 97 SER A C 1
ATOM 778 O O . SER A 1 97 ? -14.719 21.244 21.793 1.00 62.75 97 SER A O 1
#

Radius of gyration: 14.39 Å; chains: 1; bounding box: 29×39×36 Å